Protein AF-A0A4Q7CU70-F1 (afdb_monomer)

M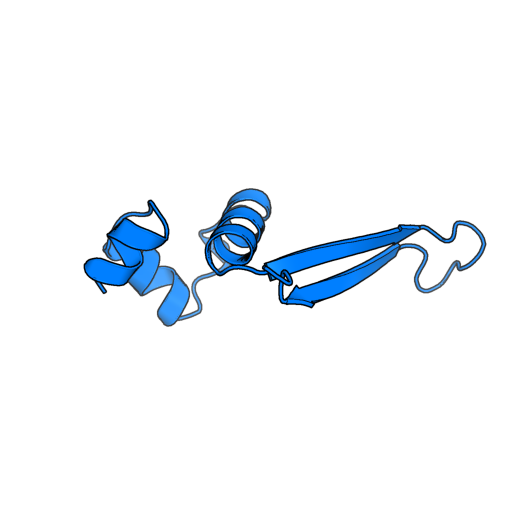ean predicted aligned error: 4.12 Å

Solvent-accessible surface area (backbone atoms only — not comparable to full-atom values): 3893 Å² total; per-residue (Å²): 99,63,68,57,10,61,70,58,73,44,55,49,71,53,47,51,35,50,79,69,66,48,54,90,82,47,56,70,66,56,53,50,51,44,46,41,64,72,45,34,41,80,48,73,48,78,44,86,86,40,84,90,62,31,66,46,78,43,85,41,78,53,83,129

InterPro domains:
  IPR001387 Cro/C1-type, helix-turn-helix domain [PS50943] (1-34)
  IPR001387 Cro/C1-type, helix-turn-helix domain [cd00093] (1-43)
  IPR010982 Lambda repressor-like, DNA-binding domain superfamily [G3DSA:1.10.260.40] (1-48)
  IPR010982 Lambda repressor-like, DNA-binding domain superfamily [SSF47413] (1-54)
  IPR039554 HigA2-like, helix-turn-helix domain [PF13744] (1-45)

Sequence (64 aa):
QSEAAEKLGISQPRVSNMLNGKLDKFSVDTLLEIVFKMGYKLDMDFTPLNTESPLTMVVKKAMV

pLDDT: mean 92.83, std 5.29, range [60.97, 96.69]

Organism: NCBI:txid76758

Radius of gyration: 14.71 Å; Cα contacts (8 Å, |Δi|>4): 57; chains: 1; bounding box: 35×16×37 Å

Foldseek 3Di:
DVVLCVLLVHDPVVVVCVVVVVCVVDDPVSVQSSLVSVQKDKDWAAQPPPPVDRIDIDIGHHDD

Secondary structure (DSSP, 8-state):
-HHHHHHHTS-HHHHHHHHTT-GGGS-HHHHHHHHHHTTEEEEEEE-TT-SS--EEEEEEEPP-

Structure (mmCIF, N/CA/C/O backbone):
data_AF-A0A4Q7CU70-F1
#
_entry.id   AF-A0A4Q7CU70-F1
#
loop_
_atom_site.group_PDB
_atom_site.id
_atom_site.type_symbol
_atom_site.label_atom_id
_atom_site.label_alt_id
_atom_site.label_comp_id
_atom_site.label_asym_id
_atom_site.label_entity_id
_atom_site.label_seq_id
_atom_site.pdbx_PDB_ins_code
_atom_site.Cartn_x
_atom_site.Cartn_y
_atom_site.Cartn_z
_atom_site.occupancy
_atom_site.B_iso_or_equiv
_atom_site.auth_seq_id
_atom_site.auth_comp_id
_atom_site.auth_asym_id
_atom_site.auth_atom_id
_atom_site.pdbx_PDB_model_num
ATOM 1 N N . GLN A 1 1 ? -13.068 8.780 11.747 1.00 76.94 1 GLN A N 1
ATOM 2 C CA . GLN A 1 1 ? -12.032 7.720 11.684 1.00 76.94 1 GLN A CA 1
ATOM 3 C C . GLN A 1 1 ? -12.62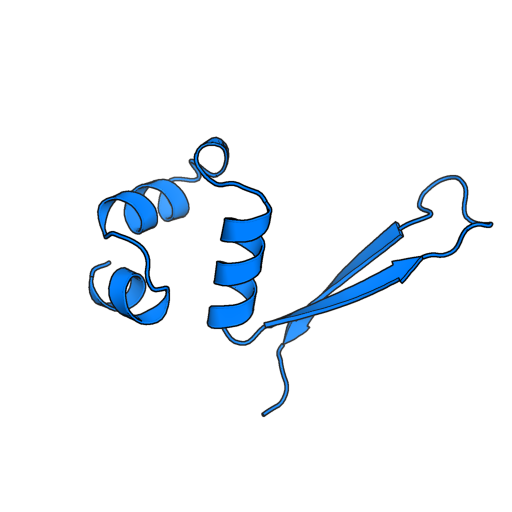6 6.315 11.789 1.00 76.94 1 GLN A C 1
ATOM 5 O O . GLN A 1 1 ? -12.127 5.445 11.094 1.00 76.94 1 GLN A O 1
ATOM 10 N N . SER A 1 2 ? -13.682 6.081 12.582 1.00 92.69 2 SER A N 1
ATOM 11 C CA . SER A 1 2 ? -14.323 4.753 12.689 1.00 92.69 2 SER A CA 1
ATOM 12 C C . SER A 1 2 ? -14.902 4.230 11.369 1.00 92.69 2 SER A C 1
ATOM 14 O O . SER A 1 2 ? -14.640 3.094 11.013 1.00 92.69 2 SER A O 1
ATOM 16 N N . GLU A 1 3 ? -15.582 5.069 10.585 1.00 93.81 3 GLU A N 1
ATOM 17 C CA . GLU A 1 3 ? -16.079 4.672 9.256 1.00 93.81 3 GLU A CA 1
ATOM 18 C C . GLU A 1 3 ? -14.939 4.294 8.291 1.00 93.81 3 GLU A C 1
ATOM 20 O O . GLU A 1 3 ? -15.031 3.324 7.548 1.00 93.81 3 GLU A O 1
ATOM 25 N N . ALA A 1 4 ? -13.824 5.032 8.324 1.00 91.31 4 ALA A N 1
ATOM 26 C CA . ALA A 1 4 ? -12.643 4.701 7.527 1.00 91.31 4 ALA A CA 1
ATOM 27 C C . ALA A 1 4 ? -11.994 3.391 7.997 1.00 91.31 4 ALA A C 1
ATOM 29 O O . ALA A 1 4 ? -11.544 2.608 7.173 1.00 91.31 4 ALA A O 1
ATOM 30 N N . ALA A 1 5 ? -11.967 3.146 9.309 1.00 93.81 5 ALA A N 1
ATOM 31 C CA . ALA A 1 5 ? -11.475 1.904 9.894 1.00 93.81 5 ALA A CA 1
ATOM 32 C C . ALA A 1 5 ? -12.286 0.702 9.383 1.00 93.81 5 ALA A C 1
ATOM 34 O O . ALA A 1 5 ? -11.710 -0.280 8.926 1.00 93.81 5 ALA A O 1
ATOM 35 N N . GLU A 1 6 ? -13.613 0.831 9.367 1.00 93.69 6 G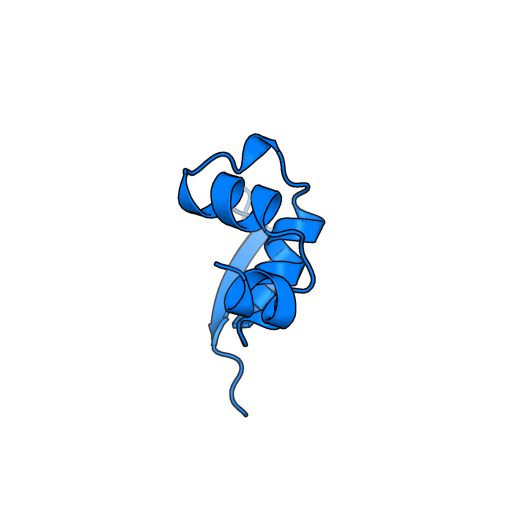LU A N 1
ATOM 36 C CA . GLU A 1 6 ? -14.532 -0.174 8.833 1.00 93.69 6 GLU A CA 1
ATOM 37 C C . GLU A 1 6 ? -14.346 -0.384 7.323 1.00 93.69 6 GLU A C 1
ATOM 39 O O . GLU A 1 6 ? -14.055 -1.497 6.891 1.00 93.69 6 GLU A O 1
ATOM 44 N N . LYS A 1 7 ? -14.407 0.688 6.519 1.00 91.19 7 LYS A N 1
ATOM 45 C CA . LYS A 1 7 ? -14.259 0.619 5.053 1.00 91.19 7 LYS A CA 1
ATOM 46 C C . LYS A 1 7 ? -12.899 0.077 4.605 1.00 91.19 7 LYS A C 1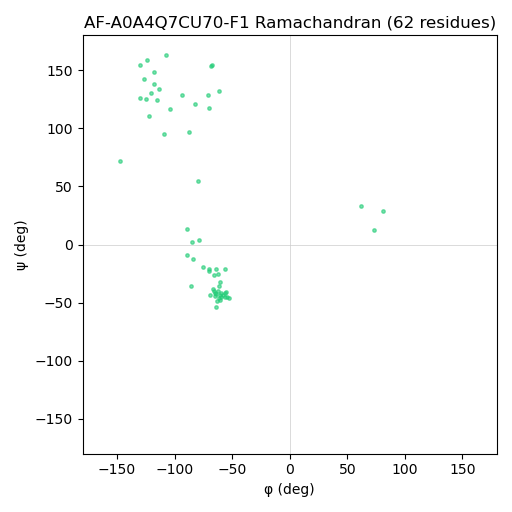
ATOM 48 O O . LYS A 1 7 ? -12.815 -0.617 3.597 1.00 91.19 7 LYS A O 1
ATOM 53 N N . LEU A 1 8 ? -11.830 0.394 5.337 1.00 91.06 8 LEU A N 1
ATOM 54 C CA . LEU A 1 8 ? -10.472 -0.069 5.037 1.00 91.06 8 LEU A CA 1
ATOM 55 C C . LEU A 1 8 ? -10.134 -1.408 5.715 1.00 91.06 8 LEU A C 1
ATOM 57 O O . LEU A 1 8 ? -9.098 -1.999 5.408 1.00 91.06 8 LEU A O 1
ATOM 61 N N . GLY A 1 9 ? -10.982 -1.907 6.620 1.00 90.94 9 GLY A N 1
ATOM 62 C CA . GLY A 1 9 ? -10.735 -3.127 7.392 1.00 90.94 9 GLY A CA 1
ATOM 63 C C . GLY A 1 9 ? -9.505 -3.044 8.304 1.00 90.94 9 GLY A C 1
ATOM 64 O O . GLY A 1 9 ? -8.809 -4.039 8.484 1.00 90.94 9 GLY A O 1
ATOM 65 N N . ILE A 1 10 ? -9.199 -1.864 8.852 1.00 92.56 10 ILE A N 1
ATOM 66 C CA . ILE A 1 10 ? -8.078 -1.641 9.781 1.00 92.56 10 ILE A CA 1
ATOM 67 C C . ILE A 1 10 ? -8.586 -1.028 11.082 1.00 92.56 10 ILE A C 1
ATOM 69 O O . ILE A 1 10 ? -9.636 -0.404 11.113 1.00 92.56 10 ILE A O 1
ATOM 73 N N . SER A 1 11 ? -7.839 -1.152 12.179 1.00 95.44 11 SER A N 1
ATOM 74 C CA . SER A 1 11 ? -8.268 -0.561 13.451 1.00 95.44 11 SER A CA 1
ATOM 75 C C . SER A 1 11 ? -8.229 0.974 13.430 1.00 95.44 11 SER A C 1
ATOM 77 O O . SER A 1 11 ? -7.424 1.594 12.730 1.00 95.44 11 SER A O 1
ATOM 79 N N . GLN A 1 12 ? -9.062 1.615 14.254 1.00 96.38 12 GLN A N 1
ATOM 80 C CA . GLN A 1 12 ? -9.090 3.077 14.378 1.00 96.38 12 GLN A CA 1
ATOM 81 C C . GLN A 1 12 ? -7.709 3.685 14.739 1.00 96.38 12 GLN A C 1
ATOM 83 O O . GLN A 1 12 ? -7.322 4.666 14.098 1.00 96.38 12 GLN A O 1
ATOM 88 N N . PRO A 1 13 ? -6.891 3.102 15.648 1.00 96.19 13 PRO A N 1
ATOM 89 C CA . PRO A 1 13 ? -5.523 3.579 15.874 1.00 96.19 13 PRO A CA 1
ATOM 90 C C . PRO A 1 13 ? -4.622 3.495 14.634 1.00 96.19 13 PRO A C 1
ATOM 92 O O . PRO A 1 13 ? -3.754 4.349 14.451 1.00 96.19 13 PRO A O 1
ATOM 95 N N . ARG A 1 14 ? -4.823 2.501 13.754 1.00 95.25 14 ARG A N 1
ATOM 96 C CA . ARG A 1 14 ? -4.101 2.420 12.475 1.00 95.25 14 ARG A CA 1
ATOM 97 C C . ARG A 1 14 ? -4.541 3.533 11.526 1.00 95.25 14 ARG A C 1
ATOM 99 O O . ARG A 1 14 ? -3.672 4.196 10.975 1.00 95.25 14 ARG A O 1
ATOM 106 N N . VAL A 1 15 ? -5.837 3.831 11.411 1.00 94.94 15 VAL A N 1
ATOM 107 C CA . VAL A 1 15 ? -6.305 5.010 10.648 1.00 94.94 15 VAL A CA 1
ATOM 108 C C . VAL A 1 15 ? -5.629 6.288 11.152 1.00 94.94 15 VAL A C 1
ATOM 110 O O . VAL A 1 15 ? -5.118 7.065 10.351 1.00 94.94 15 VAL A O 1
ATOM 113 N N . SER A 1 16 ? -5.555 6.478 12.472 1.00 96.56 16 SER A N 1
ATOM 114 C CA . SER A 1 16 ? -4.857 7.622 13.067 1.00 96.56 16 SER A CA 1
ATOM 115 C C . SER A 1 16 ? -3.371 7.652 12.697 1.00 96.56 16 SER A C 1
ATOM 117 O O . SER A 1 16 ? -2.879 8.681 12.241 1.00 96.56 16 SER A O 1
ATOM 119 N N . ASN A 1 17 ? -2.649 6.530 12.823 1.00 96.62 17 ASN A N 1
ATOM 120 C CA . ASN A 1 17 ? -1.241 6.450 12.418 1.00 96.62 17 ASN A CA 1
ATOM 121 C C . ASN A 1 17 ? -1.050 6.838 10.941 1.00 96.62 17 ASN A C 1
ATOM 123 O O . ASN A 1 17 ? -0.164 7.634 10.647 1.00 96.62 17 ASN A O 1
ATOM 127 N N . MET A 1 18 ? -1.899 6.334 10.041 1.00 94.12 18 MET A N 1
ATOM 128 C CA . MET A 1 18 ? -1.839 6.636 8.608 1.00 94.12 18 MET A CA 1
ATOM 129 C C . MET A 1 18 ? -2.083 8.124 8.316 1.00 94.12 18 MET A C 1
ATOM 131 O O . MET A 1 18 ? -1.290 8.743 7.615 1.00 94.12 18 MET A O 1
ATOM 135 N N . LEU A 1 19 ? -3.135 8.720 8.893 1.00 91.94 19 LEU A N 1
ATOM 136 C CA . LEU A 1 19 ? -3.459 10.143 8.704 1.00 91.94 19 LEU A CA 1
ATOM 137 C C . LEU A 1 19 ? -2.402 11.084 9.301 1.00 91.94 19 LEU A C 1
ATOM 139 O O . LEU A 1 19 ? -2.244 12.203 8.829 1.00 91.94 19 LEU A O 1
ATOM 143 N N . ASN A 1 20 ? -1.668 10.627 10.317 1.00 96.25 20 ASN A N 1
ATOM 144 C CA . ASN A 1 20 ? -0.537 11.349 10.902 1.00 96.25 20 ASN A CA 1
ATOM 145 C C . ASN A 1 20 ? 0.805 11.023 10.215 1.00 96.25 20 ASN A C 1
ATOM 147 O O . ASN A 1 20 ? 1.860 11.315 10.774 1.00 96.25 20 ASN A O 1
ATOM 151 N N . GLY A 1 21 ? 0.789 10.376 9.043 1.00 94.12 21 GLY A N 1
ATOM 152 C CA . GLY A 1 21 ? 1.987 10.115 8.242 1.00 94.12 21 GLY A CA 1
ATOM 153 C C . GLY A 1 21 ? 2.927 9.038 8.793 1.00 94.12 21 GLY A C 1
ATOM 154 O O . GLY A 1 21 ? 4.038 8.898 8.293 1.00 94.12 21 GLY A O 1
ATOM 155 N N . LYS A 1 22 ? 2.504 8.246 9.789 1.00 96.69 22 LYS A N 1
ATOM 156 C CA . LYS A 1 22 ? 3.298 7.150 10.385 1.00 96.69 22 LYS A CA 1
ATOM 157 C C . LYS A 1 22 ? 3.261 5.894 9.506 1.00 96.69 22 LYS A C 1
ATOM 159 O O . LYS A 1 22 ? 2.808 4.833 9.945 1.00 96.69 22 LYS A O 1
ATOM 164 N N . LEU A 1 23 ? 3.639 6.048 8.236 1.00 93.81 23 LEU A N 1
ATOM 165 C CA . LEU A 1 23 ? 3.582 5.007 7.203 1.00 93.81 23 LEU A CA 1
ATOM 166 C C . LEU A 1 23 ? 4.618 3.896 7.430 1.00 93.81 23 LEU A C 1
ATOM 168 O O . LEU A 1 23 ? 4.384 2.762 7.031 1.00 93.81 23 LEU A O 1
ATOM 172 N N . ASP A 1 24 ? 5.693 4.189 8.161 1.00 96.25 24 ASP A N 1
ATOM 173 C CA . ASP A 1 24 ? 6.706 3.239 8.645 1.00 96.25 24 ASP A CA 1
ATOM 174 C C . ASP A 1 24 ? 6.116 2.090 9.486 1.00 96.25 24 ASP A C 1
ATOM 176 O O . ASP A 1 24 ? 6.704 1.018 9.597 1.00 96.25 24 ASP A O 1
ATOM 180 N N . LYS A 1 25 ? 4.916 2.284 10.049 1.00 95.88 25 LYS A N 1
ATOM 181 C CA . LYS A 1 25 ? 4.187 1.272 10.834 1.00 95.88 25 LYS A CA 1
ATOM 182 C C . LYS A 1 25 ? 3.354 0.302 9.991 1.00 95.88 25 LYS A C 1
ATOM 184 O O . LYS A 1 25 ? 2.615 -0.524 10.541 1.00 95.88 25 LYS A O 1
ATOM 189 N N . PHE A 1 26 ? 3.402 0.437 8.671 1.00 95.94 26 PHE A N 1
ATOM 190 C CA . PHE A 1 26 ? 2.636 -0.357 7.722 1.00 95.94 26 PHE A CA 1
ATOM 191 C C . PHE A 1 26 ? 3.600 -1.135 6.834 1.00 95.94 26 PHE A C 1
ATOM 193 O O . PHE A 1 26 ? 4.604 -0.595 6.379 1.00 95.94 26 PHE A O 1
ATOM 200 N N . SER A 1 27 ? 3.285 -2.404 6.565 1.00 96.06 27 SER A N 1
ATOM 201 C CA . SER A 1 27 ? 3.956 -3.099 5.470 1.00 96.06 27 SER A CA 1
ATOM 202 C C . SER A 1 27 ? 3.538 -2.471 4.143 1.00 96.06 27 SER A C 1
ATOM 204 O O . SER A 1 27 ? 2.436 -1.920 4.031 1.00 96.06 27 SER A O 1
ATOM 206 N N . VAL A 1 28 ? 4.396 -2.602 3.130 1.00 94.06 28 VAL A N 1
ATOM 207 C CA . VAL A 1 28 ? 4.061 -2.208 1.755 1.00 94.06 28 VAL A CA 1
ATOM 208 C C . VAL A 1 28 ? 2.750 -2.870 1.330 1.00 94.06 28 VAL A C 1
ATOM 210 O O . VAL A 1 28 ? 1.844 -2.169 0.895 1.00 94.06 28 VAL A O 1
ATOM 213 N N . ASP A 1 29 ? 2.584 -4.170 1.589 1.00 93.31 29 ASP A N 1
ATOM 214 C CA . ASP A 1 29 ? 1.356 -4.909 1.266 1.00 93.31 29 ASP A CA 1
ATOM 215 C C . ASP A 1 29 ? 0.101 -4.284 1.889 1.00 93.31 29 ASP A C 1
ATOM 217 O O . ASP A 1 29 ? -0.917 -4.146 1.216 1.00 93.31 29 ASP A O 1
ATOM 221 N N . THR A 1 30 ? 0.177 -3.831 3.148 1.00 94.06 30 THR A N 1
ATOM 222 C CA . THR A 1 30 ? -0.966 -3.168 3.798 1.00 94.06 30 THR A CA 1
ATOM 223 C C . THR A 1 30 ? -1.291 -1.839 3.120 1.00 94.06 30 THR A C 1
ATOM 225 O O . THR A 1 30 ? -2.460 -1.492 2.959 1.00 94.06 30 THR A O 1
ATOM 228 N N . LEU A 1 31 ? -0.270 -1.068 2.737 1.00 94.12 31 LEU A N 1
ATOM 229 C CA . LEU A 1 31 ? -0.472 0.198 2.032 1.00 94.12 31 LEU A CA 1
ATOM 230 C C . LEU A 1 31 ? -1.109 -0.037 0.658 1.00 94.12 31 LEU A C 1
ATOM 232 O O . LEU A 1 31 ? -2.041 0.678 0.294 1.00 94.12 31 LEU A O 1
ATOM 236 N N . LEU A 1 32 ? -0.666 -1.065 -0.069 1.00 93.25 32 LEU A N 1
ATOM 237 C CA . LEU A 1 32 ? -1.258 -1.444 -1.351 1.00 93.25 32 LEU A CA 1
ATOM 238 C C . LEU A 1 32 ? -2.710 -1.913 -1.190 1.00 93.25 32 LEU A C 1
ATOM 240 O O . LEU A 1 32 ? -3.578 -1.477 -1.943 1.00 93.25 32 LEU A O 1
ATOM 244 N N . GLU A 1 33 ? -3.010 -2.721 -0.171 1.00 93.25 33 GLU A N 1
ATOM 245 C CA . GLU A 1 33 ? -4.378 -3.158 0.127 1.00 93.25 33 GLU A CA 1
ATOM 246 C C . GLU A 1 33 ? -5.308 -1.971 0.417 1.00 93.25 33 GLU A C 1
ATOM 248 O O . GLU A 1 33 ? -6.436 -1.925 -0.076 1.00 93.25 33 GLU A O 1
ATOM 253 N N . ILE A 1 34 ? -4.832 -0.974 1.170 1.00 93.31 34 ILE A N 1
ATOM 254 C CA . ILE A 1 34 ? -5.579 0.263 1.435 1.00 93.31 34 ILE A CA 1
ATOM 255 C C . ILE A 1 34 ? -5.862 1.010 0.127 1.00 93.31 34 ILE A C 1
ATOM 257 O O . ILE A 1 34 ? -7.005 1.400 -0.110 1.00 93.31 34 ILE A O 1
ATOM 261 N N . VAL A 1 35 ? -4.862 1.162 -0.748 1.00 93.19 35 VAL A N 1
ATOM 262 C CA . VAL A 1 35 ? -5.032 1.792 -2.070 1.00 93.19 35 VAL A CA 1
ATOM 263 C C . VAL A 1 35 ? -6.091 1.051 -2.896 1.00 93.19 35 VAL A C 1
ATOM 265 O O . VAL A 1 35 ? -6.975 1.688 -3.474 1.00 93.19 35 VAL A O 1
ATOM 268 N N . PHE A 1 36 ? -6.075 -0.283 -2.895 1.00 93.19 36 PHE A N 1
ATOM 269 C CA . PHE A 1 36 ? -7.070 -1.095 -3.599 1.00 93.19 36 PHE A CA 1
ATOM 270 C C . PHE A 1 36 ? -8.482 -0.946 -3.022 1.00 93.19 36 PHE A C 1
ATOM 272 O O . PHE A 1 36 ? -9.431 -0.728 -3.776 1.00 93.19 36 PHE A O 1
ATOM 279 N N . LYS A 1 37 ? -8.635 -0.968 -1.692 1.00 92.19 37 LYS A N 1
ATOM 280 C CA . LYS A 1 37 ? -9.930 -0.749 -1.016 1.00 92.19 37 LYS A CA 1
ATOM 281 C C . LYS A 1 37 ? -10.515 0.638 -1.278 1.00 92.19 37 LYS A C 1
ATOM 283 O O . LYS A 1 37 ? -11.729 0.809 -1.238 1.00 92.19 37 LYS A O 1
ATOM 288 N N . MET A 1 38 ? -9.673 1.622 -1.587 1.00 92.00 38 MET A N 1
ATOM 289 C CA . MET A 1 38 ? -10.105 2.965 -1.985 1.00 92.00 38 MET A CA 1
ATOM 290 C C . MET A 1 38 ? -10.568 3.053 -3.451 1.00 92.00 38 MET A C 1
ATOM 292 O O . MET A 1 38 ? -10.908 4.142 -3.913 1.00 92.00 38 MET A O 1
ATOM 296 N N . GLY A 1 39 ? -10.610 1.935 -4.184 1.00 93.19 39 GLY A N 1
ATOM 297 C CA . GLY A 1 39 ? -11.062 1.893 -5.575 1.00 93.19 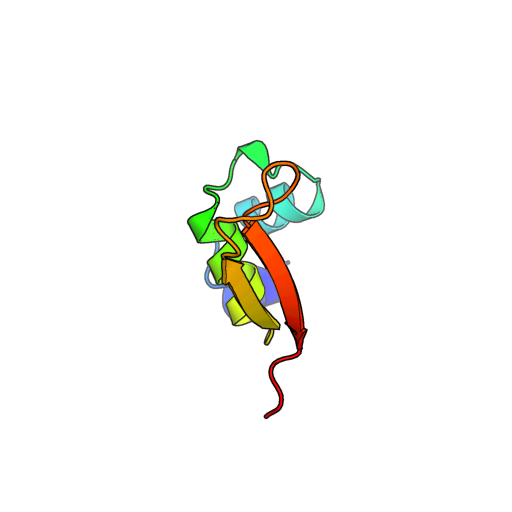39 GLY A CA 1
ATOM 298 C C . GLY A 1 39 ? -9.987 2.325 -6.571 1.00 93.19 39 GLY A C 1
ATOM 299 O O . GLY A 1 39 ? -10.303 2.865 -7.631 1.00 93.19 39 GLY A O 1
ATOM 300 N N . TYR A 1 40 ? -8.716 2.119 -6.236 1.00 95.12 40 TYR A N 1
ATOM 301 C CA . TYR A 1 40 ? -7.603 2.295 -7.163 1.00 95.12 40 TYR A CA 1
ATOM 302 C C . TYR A 1 40 ? -7.036 0.940 -7.578 1.00 95.12 40 TYR A C 1
ATOM 304 O O . TYR A 1 40 ? -7.270 -0.080 -6.938 1.00 95.12 40 TYR A O 1
ATOM 312 N N . LYS A 1 41 ? -6.268 0.937 -8.661 1.00 94.31 41 LYS A N 1
ATOM 313 C CA . LYS A 1 41 ? -5.483 -0.203 -9.126 1.00 94.31 41 LYS A CA 1
ATOM 314 C C . LYS A 1 41 ? -4.050 0.230 -9.391 1.00 94.31 41 LYS A C 1
ATOM 316 O O . LYS A 1 41 ? -3.797 1.397 -9.694 1.00 94.31 41 LYS A O 1
ATOM 321 N N . LEU A 1 42 ? -3.136 -0.724 -9.304 1.00 93.56 42 LEU A N 1
ATOM 322 C CA . LEU A 1 42 ? -1.754 -0.547 -9.718 1.00 93.56 42 LEU A CA 1
ATOM 323 C C . LEU A 1 42 ? -1.619 -1.030 -11.153 1.00 93.56 42 LEU A C 1
ATOM 325 O O . LEU A 1 42 ? -2.036 -2.137 -11.484 1.00 93.56 42 LEU A O 1
ATOM 329 N N . ASP A 1 43 ? -1.052 -0.177 -11.986 1.00 93.88 43 ASP A N 1
ATOM 330 C CA . ASP A 1 43 ? -0.546 -0.534 -13.296 1.00 93.88 43 ASP A CA 1
ATOM 331 C C . ASP A 1 43 ? 0.974 -0.605 -13.182 1.00 93.88 43 ASP A C 1
ATOM 333 O O . ASP A 1 43 ? 1.609 0.382 -12.801 1.00 93.88 43 ASP A O 1
ATOM 337 N N . MET A 1 44 ? 1.533 -1.788 -13.404 1.00 92.88 44 MET A N 1
ATOM 338 C CA . MET A 1 44 ? 2.959 -2.046 -13.254 1.00 92.88 44 MET A CA 1
ATOM 339 C C . MET A 1 44 ? 3.502 -2.528 -14.581 1.00 92.88 44 MET A C 1
ATOM 341 O O . MET A 1 44 ? 2.963 -3.465 -15.166 1.00 92.88 44 MET A O 1
ATOM 345 N N . ASP A 1 45 ? 4.594 -1.912 -15.007 1.00 95.31 45 ASP A N 1
ATOM 346 C CA . ASP A 1 45 ? 5.320 -2.323 -16.193 1.00 95.31 45 ASP A CA 1
ATOM 347 C C . ASP A 1 45 ? 6.793 -2.536 -15.862 1.00 95.31 45 ASP A C 1
ATOM 349 O O . ASP A 1 45 ? 7.385 -1.804 -15.060 1.00 95.31 45 ASP A O 1
ATOM 353 N N . PHE A 1 46 ? 7.373 -3.558 -16.484 1.00 95.44 46 PHE A N 1
ATOM 354 C CA . PHE A 1 46 ? 8.773 -3.908 -16.325 1.00 95.44 46 PHE A CA 1
ATOM 355 C C . PHE A 1 46 ? 9.458 -3.892 -17.687 1.00 95.44 46 PHE A C 1
ATOM 357 O O . PHE A 1 46 ? 9.230 -4.759 -18.529 1.00 95.44 46 PHE A O 1
ATOM 364 N N . THR A 1 47 ? 10.337 -2.912 -17.879 1.00 96.00 47 THR A N 1
ATOM 365 C CA . THR A 1 47 ? 11.132 -2.751 -19.094 1.00 96.00 47 THR A CA 1
ATOM 366 C C . THR A 1 47 ? 12.598 -3.078 -18.779 1.00 96.00 47 THR A C 1
ATOM 368 O O . THR A 1 47 ? 13.341 -2.197 -18.345 1.00 96.00 47 THR A O 1
ATOM 371 N N . PRO A 1 48 ? 13.065 -4.321 -19.013 1.00 92.44 48 PRO A N 1
ATOM 372 C CA . PRO A 1 48 ? 14.396 -4.775 -18.588 1.00 92.44 48 PRO A CA 1
ATOM 373 C C . PRO A 1 48 ? 15.562 -4.032 -19.255 1.00 92.44 48 PRO A C 1
ATOM 375 O O . PRO A 1 48 ? 16.674 -4.046 -18.736 1.00 92.44 48 PRO A O 1
ATOM 378 N N . LEU A 1 49 ? 15.323 -3.392 -20.403 1.00 94.50 49 LEU A N 1
ATOM 379 C CA . LEU A 1 49 ? 16.336 -2.618 -21.125 1.00 94.50 49 LEU A CA 1
ATOM 380 C C . LEU A 1 49 ? 16.480 -1.179 -20.602 1.00 94.50 49 LEU A C 1
ATOM 382 O O . LEU A 1 49 ? 17.442 -0.503 -20.956 1.00 94.50 49 LEU A O 1
ATOM 386 N N . ASN A 1 50 ? 15.553 -0.703 -19.763 1.00 93.25 50 ASN A N 1
ATOM 387 C CA . ASN A 1 50 ? 15.673 0.592 -19.103 1.00 93.25 50 ASN A CA 1
ATOM 388 C C . ASN A 1 50 ? 16.453 0.421 -17.795 1.00 93.25 50 ASN A C 1
ATOM 390 O O . ASN A 1 50 ? 15.893 0.047 -16.770 1.00 93.25 50 ASN A O 1
ATOM 394 N N . THR A 1 51 ? 17.755 0.695 -17.824 1.00 92.44 51 THR A N 1
ATOM 395 C CA . THR A 1 51 ? 18.633 0.496 -16.662 1.00 92.44 51 THR A CA 1
ATOM 396 C C . THR A 1 51 ? 18.474 1.553 -15.569 1.00 92.44 51 THR A C 1
ATOM 398 O O . THR A 1 51 ? 18.877 1.304 -14.437 1.00 92.44 51 THR A O 1
ATOM 401 N N . GLU A 1 52 ? 17.902 2.722 -15.873 1.00 94.25 52 GLU A N 1
ATOM 402 C CA . GLU A 1 52 ? 17.689 3.795 -14.888 1.00 94.25 52 GLU A CA 1
ATOM 403 C C . GLU A 1 52 ? 16.379 3.616 -14.115 1.00 94.25 52 GLU A C 1
ATOM 405 O O . GLU A 1 52 ? 16.287 3.943 -12.933 1.00 94.25 52 GLU A O 1
ATOM 410 N N . SER A 1 53 ? 15.338 3.114 -14.777 1.00 92.56 53 SER A N 1
ATOM 411 C CA . 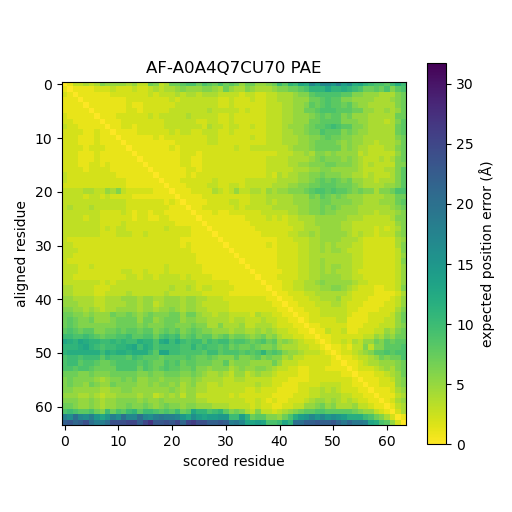SER A 1 53 ? 14.010 2.906 -14.191 1.00 92.56 53 SER A CA 1
ATOM 412 C C . SER A 1 53 ? 13.335 1.684 -14.823 1.00 92.56 53 SER A C 1
ATOM 414 O O . SER A 1 53 ? 12.400 1.827 -15.613 1.00 92.56 53 SER A O 1
ATOM 416 N N . PRO A 1 54 ? 13.806 0.464 -14.500 1.00 94.25 54 PRO A N 1
ATOM 417 C CA . PRO A 1 54 ? 13.316 -0.767 -15.122 1.00 94.25 54 PRO A CA 1
ATOM 418 C C . PRO A 1 54 ? 11.889 -1.120 -14.699 1.00 94.25 54 PRO A C 1
ATOM 420 O O . PRO A 1 54 ? 11.214 -1.870 -15.394 1.00 94.25 54 PRO A O 1
ATOM 423 N N . LEU A 1 55 ? 11.430 -0.590 -13.563 1.00 94.88 55 LEU A N 1
ATOM 424 C CA . LEU A 1 55 ? 10.087 -0.783 -13.035 1.00 94.88 55 LEU A CA 1
ATOM 425 C C . LEU A 1 55 ? 9.357 0.558 -13.014 1.00 94.88 55 LEU A C 1
ATOM 427 O O . LEU A 1 55 ? 9.809 1.503 -12.368 1.00 94.88 55 LEU A O 1
ATOM 431 N N . THR A 1 56 ? 8.200 0.612 -13.665 1.00 93.69 56 THR A N 1
ATOM 432 C CA . THR A 1 56 ? 7.277 1.745 -13.579 1.00 93.69 56 THR A CA 1
ATOM 433 C C . THR A 1 56 ? 6.001 1.289 -12.894 1.00 93.69 56 THR A C 1
ATOM 435 O O . THR A 1 56 ? 5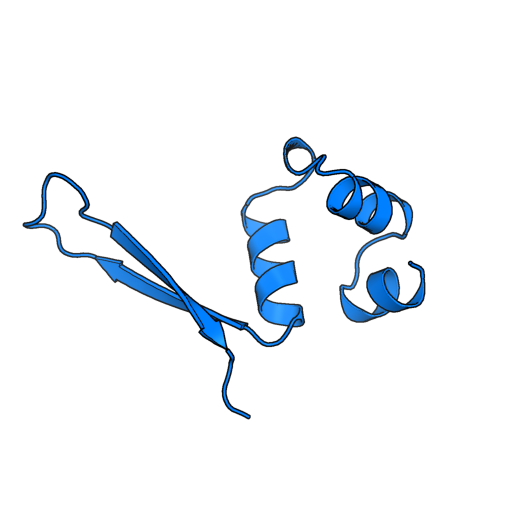.450 0.243 -13.225 1.00 93.69 56 THR A O 1
ATOM 438 N N . MET A 1 57 ? 5.518 2.078 -11.935 1.00 92.62 57 MET A N 1
ATOM 439 C CA . MET A 1 57 ? 4.274 1.804 -11.223 1.00 92.62 57 MET A CA 1
ATOM 440 C C . MET A 1 57 ? 3.397 3.052 -11.218 1.00 92.62 57 MET A C 1
ATOM 442 O O . MET A 1 57 ? 3.823 4.122 -10.785 1.00 92.62 57 MET A O 1
ATOM 446 N N . VAL A 1 58 ? 2.159 2.908 -11.682 1.00 93.56 58 VAL A N 1
ATOM 447 C CA . VAL A 1 58 ? 1.174 3.989 -11.752 1.00 93.56 58 VAL A CA 1
ATOM 448 C C . VAL A 1 58 ? -0.089 3.570 -11.016 1.00 93.56 58 VAL A C 1
ATOM 450 O O . VAL A 1 58 ? -0.704 2.553 -11.327 1.00 93.56 58 VAL A O 1
ATOM 453 N N . VAL A 1 59 ? -0.517 4.388 -10.058 1.00 93.81 59 VAL A N 1
ATOM 454 C CA . VAL A 1 59 ? -1.820 4.224 -9.406 1.00 93.81 59 VAL A CA 1
ATOM 455 C C . VAL A 1 59 ? -2.883 4.857 -10.301 1.00 93.81 59 VAL A C 1
ATOM 457 O O . VAL A 1 59 ? -2.828 6.050 -10.597 1.00 93.81 59 VAL A O 1
ATOM 460 N N . LYS A 1 60 ? -3.866 4.070 -10.741 1.00 94.31 60 LYS A N 1
ATOM 461 C CA . LYS A 1 60 ? -4.987 4.531 -11.573 1.00 94.31 60 LYS A CA 1
ATOM 462 C C . LYS A 1 60 ? -6.298 4.320 -10.828 1.00 94.31 60 LYS A C 1
ATOM 464 O O . LYS A 1 60 ? -6.436 3.359 -10.076 1.00 94.31 60 LYS A O 1
ATOM 469 N N . LYS A 1 61 ? -7.288 5.186 -11.050 1.00 93.94 61 LYS A N 1
ATOM 470 C CA . LYS A 1 61 ? -8.649 4.942 -10.553 1.00 93.94 61 LYS A CA 1
ATOM 471 C C . LYS A 1 61 ? -9.185 3.658 -11.193 1.00 93.94 61 LYS A C 1
ATOM 473 O O . LYS A 1 61 ? -9.050 3.474 -12.406 1.00 93.94 61 LYS A O 1
ATOM 478 N N . ALA A 1 62 ? -9.761 2.765 -10.397 1.00 87.38 62 ALA A N 1
ATOM 479 C CA . ALA A 1 62 ? -10.493 1.631 -10.935 1.00 87.38 62 ALA A CA 1
ATOM 480 C C . ALA A 1 62 ? -11.777 2.181 -11.575 1.00 87.38 62 ALA A C 1
ATOM 482 O O . ALA A 1 62 ? -12.577 2.841 -10.911 1.00 87.38 62 ALA A O 1
ATOM 483 N N . MET A 1 63 ? -11.928 2.000 -12.888 1.00 76.12 63 MET A N 1
ATOM 484 C CA . MET A 1 63 ? -13.213 2.241 -13.544 1.00 76.12 63 MET A CA 1
ATOM 485 C C . MET A 1 63 ? -14.162 1.127 -13.098 1.00 76.12 63 MET A C 1
ATOM 487 O O . MET A 1 63 ? -13.764 -0.039 -13.129 1.00 76.12 63 MET A O 1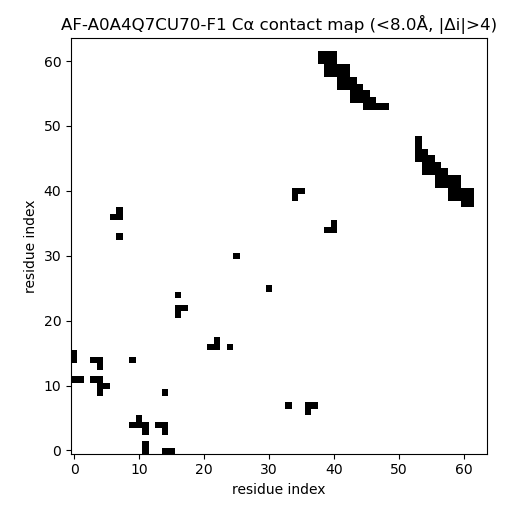
ATOM 491 N N . VAL A 1 64 ? -15.347 1.519 -12.624 1.00 60.97 64 VAL A N 1
ATOM 492 C CA . VAL A 1 64 ? -16.460 0.614 -12.297 1.00 60.97 64 VAL A CA 1
ATOM 493 C C . VAL A 1 64 ? -17.123 0.168 -13.589 1.00 60.97 64 VAL A C 1
ATOM 495 O O . VAL A 1 64 ? -17.302 1.050 -14.461 1.00 60.97 64 VAL A O 1
#

Nearest PDB structures (foldseek):
  2o38-assembly1_A  TM=7.517E-01  e=1.590E-01  Rhodopseudomonas palustris CGA009
  7ewc-assembly2_C  TM=7.894E-01  e=3.575E-01  Mycobacterium tuberculosis H37Rv
  4zjc-ass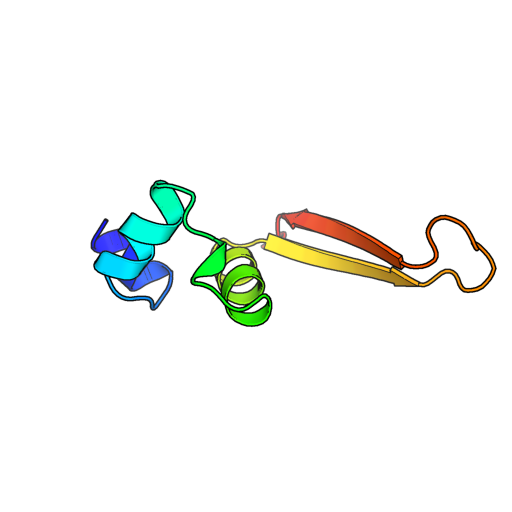embly1_A  TM=3.016E-01  e=2.897E+00  Homo sapiens
  7w56-assembly1_R  TM=2.926E-01  e=7.974E+00  Homo sapiens